Protein AF-A0A953K1E8-F1 (afdb_monomer_lite)

Foldseek 3Di:
DLVVVVVVLVVQCVVCVVVVPLVSNLVSLLVNLLSCLVVLVLVSSQVSLVVSVVSCVVVVVLVCLLSSLQSNLSSCVSVVNNVSSVVSVVVSVVSCCVVVVVVVVVVVVVVVVVVVVVVVVVVVVVVVVVVVVVVVVVVVVVVVVVVVVVVVVVVVVVVVVVVVVVVVVVD

pLDDT: mean 92.85, std 8.31, range [42.84, 98.44]

Secondary structure (DSSP, 8-state):
-HHHHHHHHHHHHHHHHHTT-HHHHHHHHHHHHHHHHHTT-HHHHHHHHHHHHHHHHHTT-GGGHHHHHHHHHHHHHHTT-HHHHHHHHHHHHHHHHHHHHHHHHHHHHHHHHHHHHHHHHHHHHHHHHHHHHHHHHHHHHHHHHHHHHHHHHHHHHHHHHHHHHHHHT--

Radius of gyration: 40.5 Å; chains: 1; bounding box: 71×28×122 Å

Sequence (171 aa):
NYKEALVWLDKSMDLAQKENNRLAQLNLLVAQGNVYTRLGQTDRAQSLLTDAQKLSAELQAFVFEPTILKNIAENYAKQGRMKEAYESMVKYDLARDKIYGEESSRKIAQMEMAMDIQAKEKEVEVLKKDDTIKTMELRHIQMVVTIVVLSIVALVAFGNIYLHNKKSKVK

Structure (mmCIF, N/CA/C/O backbone):
data_AF-A0A953K1E8-F1
#
_entry.id   AF-A0A953K1E8-F1
#
loop_
_atom_site.group_PDB
_atom_site.id
_atom_site.type_symbol
_atom_site.label_atom_id
_atom_site.label_alt_id
_atom_site.label_comp_id
_atom_site.label_asym_id
_atom_site.label_entity_id
_atom_site.label_seq_id
_atom_site.pdbx_PDB_ins_code
_atom_site.Cartn_x
_atom_site.Cartn_y
_atom_site.Cartn_z
_atom_site.occupancy
_atom_site.B_iso_or_equiv
_atom_site.auth_seq_id
_atom_site.auth_comp_id
_atom_site.auth_asym_id
_atom_site.auth_atom_id
_atom_site.pdbx_PDB_model_num
ATOM 1 N N . ASN A 1 1 ? -23.605 6.267 1.239 1.00 86.44 1 ASN A N 1
ATOM 2 C CA . ASN A 1 1 ? -23.819 6.437 2.708 1.00 86.44 1 ASN A CA 1
ATOM 3 C C . ASN A 1 1 ? -23.002 5.368 3.458 1.00 86.44 1 ASN A C 1
ATOM 5 O O . ASN A 1 1 ? -22.891 4.277 2.925 1.00 86.44 1 ASN A O 1
ATOM 9 N N . TYR A 1 2 ? -22.411 5.608 4.642 1.00 90.25 2 TYR A N 1
ATOM 10 C CA . TYR A 1 2 ? -21.597 4.588 5.352 1.00 90.25 2 TYR A CA 1
ATOM 11 C C . TYR A 1 2 ? -22.345 3.272 5.623 1.00 90.25 2 TYR A C 1
ATOM 13 O O . TYR A 1 2 ? -21.766 2.198 5.499 1.00 90.25 2 TYR A O 1
ATOM 21 N N . LYS A 1 3 ? -23.645 3.335 5.939 1.00 90.94 3 LYS A N 1
ATOM 22 C CA . LYS A 1 3 ? -24.464 2.125 6.142 1.00 90.94 3 LYS A CA 1
ATOM 23 C C . LYS A 1 3 ? -24.623 1.309 4.858 1.00 90.94 3 LYS A C 1
ATOM 25 O O . LYS A 1 3 ? -24.600 0.090 4.885 1.00 90.94 3 LYS A O 1
ATOM 30 N N . GLU A 1 4 ? -24.754 1.995 3.732 1.00 93.44 4 GLU A N 1
ATOM 31 C CA . GLU A 1 4 ? -24.833 1.378 2.409 1.00 93.44 4 GLU A CA 1
ATOM 32 C C . GLU A 1 4 ? -23.480 0.796 1.977 1.00 93.44 4 GLU A C 1
ATOM 34 O O . GLU A 1 4 ? -23.438 -0.276 1.383 1.00 93.44 4 GLU A O 1
ATOM 39 N N . ALA A 1 5 ? -22.370 1.450 2.338 1.00 93.56 5 ALA A N 1
ATOM 40 C CA . ALA A 1 5 ? -21.032 0.910 2.114 1.00 93.56 5 ALA A CA 1
ATOM 41 C C . ALA A 1 5 ? -20.847 -0.439 2.825 1.00 93.56 5 ALA A C 1
ATOM 43 O O . ALA A 1 5 ? -20.327 -1.366 2.215 1.00 93.56 5 ALA A O 1
ATOM 44 N N . LEU A 1 6 ? -21.337 -0.583 4.064 1.00 94.44 6 LEU A N 1
ATOM 45 C CA . LEU A 1 6 ? -21.310 -1.868 4.775 1.00 94.44 6 LEU A CA 1
ATOM 46 C C . LEU A 1 6 ? -22.087 -2.959 4.029 1.00 94.44 6 LEU A C 1
ATOM 48 O O . LEU A 1 6 ? -21.563 -4.051 3.871 1.00 94.44 6 LEU A O 1
ATOM 52 N N . VAL A 1 7 ? -23.265 -2.651 3.474 1.00 96.12 7 VAL A N 1
ATOM 53 C CA . VAL A 1 7 ? -24.043 -3.626 2.683 1.00 96.12 7 VAL A CA 1
ATOM 54 C C . VAL A 1 7 ? -23.247 -4.140 1.479 1.00 96.12 7 VAL A C 1
ATOM 56 O O . VAL A 1 7 ? -23.277 -5.331 1.172 1.00 96.12 7 VAL A O 1
ATOM 59 N N . TRP A 1 8 ? -22.529 -3.261 0.779 1.00 96.88 8 TRP A N 1
ATOM 60 C CA . TRP A 1 8 ? -21.688 -3.665 -0.351 1.00 96.88 8 TRP A CA 1
ATOM 61 C C . TRP A 1 8 ? -20.432 -4.425 0.084 1.00 96.88 8 TRP A C 1
ATOM 63 O O . TRP A 1 8 ? -20.036 -5.377 -0.592 1.00 96.88 8 TRP A O 1
ATOM 73 N N . LEU A 1 9 ? -19.829 -4.040 1.209 1.00 96.69 9 LEU A N 1
ATOM 74 C CA . LEU A 1 9 ? -18.684 -4.744 1.785 1.00 96.69 9 LEU A CA 1
ATOM 75 C C . LEU A 1 9 ? -19.065 -6.159 2.238 1.00 96.69 9 LEU A C 1
ATOM 77 O O . LEU A 1 9 ? -18.309 -7.084 1.967 1.00 96.69 9 LEU A O 1
ATOM 81 N N . ASP A 1 10 ? -20.250 -6.350 2.821 1.00 96.19 10 ASP A N 1
ATOM 82 C CA . ASP A 1 10 ? -20.750 -7.665 3.240 1.00 96.19 10 ASP A CA 1
ATOM 83 C C . ASP A 1 10 ? -20.985 -8.581 2.029 1.00 96.19 10 ASP A C 1
ATOM 85 O O . ASP A 1 10 ? -20.492 -9.705 1.990 1.00 96.19 10 ASP A O 1
ATOM 89 N N . LYS A 1 11 ? -21.628 -8.073 0.967 1.00 96.88 11 LYS A N 1
ATOM 90 C CA . LYS A 1 11 ? -21.769 -8.821 -0.299 1.00 96.88 11 LYS A CA 1
ATOM 91 C C . LYS A 1 11 ? -20.416 -9.202 -0.905 1.00 96.88 11 LYS A C 1
ATOM 93 O O . LYS A 1 11 ? -20.266 -10.287 -1.462 1.00 96.88 11 LYS A O 1
ATOM 98 N N . SER A 1 12 ? -19.441 -8.299 -0.819 1.00 96.88 12 SER A N 1
ATOM 99 C CA . SER A 1 12 ? -18.081 -8.552 -1.306 1.00 96.88 12 SER A CA 1
ATOM 100 C C . SER A 1 12 ? -17.367 -9.593 -0.442 1.00 96.88 12 SER A C 1
ATOM 102 O O . SER A 1 12 ? -16.609 -10.403 -0.970 1.00 96.88 12 SER A O 1
ATOM 104 N N . MET A 1 13 ? -17.637 -9.607 0.866 1.00 96.94 13 MET A N 1
ATOM 105 C CA . MET A 1 13 ? -17.096 -10.593 1.800 1.00 96.94 13 MET A CA 1
ATOM 106 C C . MET A 1 13 ? -17.624 -11.989 1.477 1.00 96.94 13 MET A C 1
ATOM 108 O O . MET A 1 13 ? -16.830 -12.921 1.380 1.00 96.94 13 MET A O 1
ATOM 112 N N . ASP A 1 14 ? -18.925 -12.123 1.211 1.00 96.94 14 ASP A N 1
ATOM 113 C CA . ASP A 1 14 ? -19.528 -13.395 0.799 1.00 96.94 14 ASP A CA 1
ATOM 114 C C . ASP A 1 14 ? -18.881 -13.946 -0.479 1.00 96.94 14 ASP A C 1
ATOM 116 O O . ASP A 1 14 ? -18.620 -15.146 -0.590 1.00 96.94 14 ASP A O 1
ATOM 120 N N . LEU A 1 15 ? -18.602 -13.076 -1.457 1.00 97.50 15 LEU A N 1
ATOM 121 C CA . LEU A 1 15 ? -17.914 -13.472 -2.685 1.00 97.50 15 LEU A CA 1
ATOM 122 C C . LEU A 1 15 ? -16.469 -13.903 -2.399 1.00 97.50 15 LEU A C 1
ATOM 124 O O . LEU A 1 15 ? -16.062 -14.990 -2.804 1.00 97.50 15 LEU A O 1
ATOM 128 N N . ALA A 1 16 ? -15.721 -13.101 -1.640 1.00 96.56 16 ALA A N 1
ATOM 129 C CA . ALA A 1 16 ? -14.342 -13.408 -1.271 1.00 96.56 16 ALA A CA 1
ATOM 130 C C . ALA A 1 16 ? -14.224 -14.705 -0.447 1.00 96.56 16 ALA A C 1
ATOM 132 O O . ALA A 1 16 ? -13.216 -15.407 -0.532 1.00 96.56 16 ALA A O 1
ATOM 133 N N . GLN A 1 17 ? -15.239 -15.050 0.348 1.00 95.44 17 GLN A N 1
ATOM 134 C CA . GLN A 1 17 ? -15.324 -16.330 1.054 1.00 95.44 17 GLN A CA 1
ATOM 135 C C . GLN A 1 17 ? -15.589 -17.494 0.100 1.00 95.44 17 GLN A C 1
ATOM 137 O O . GLN A 1 17 ? -14.873 -18.492 0.162 1.00 95.44 17 GLN A O 1
ATOM 142 N N . LYS A 1 18 ? -16.548 -17.359 -0.824 1.00 96.94 18 LYS A N 1
ATOM 143 C CA . LYS A 1 18 ? -16.835 -18.386 -1.844 1.00 96.94 18 LYS A CA 1
ATOM 144 C C . LYS A 1 18 ? -15.623 -18.691 -2.722 1.00 96.94 18 LYS A C 1
ATOM 146 O O . LYS A 1 18 ? -15.384 -19.845 -3.062 1.00 96.94 18 LYS A O 1
ATOM 151 N N . GLU A 1 19 ? -14.844 -17.667 -3.050 1.00 97.00 19 GLU A N 1
ATOM 152 C CA . GLU A 1 19 ? -13.615 -17.794 -3.838 1.00 97.00 19 GLU A CA 1
ATOM 153 C C . GLU A 1 19 ? -12.394 -18.214 -3.005 1.00 97.00 19 GLU A C 1
ATOM 155 O O . GLU A 1 19 ? -11.313 -18.403 -3.557 1.00 97.00 19 GLU A O 1
ATOM 160 N N . ASN A 1 20 ? -12.531 -18.358 -1.680 1.00 95.50 20 ASN A N 1
ATOM 161 C CA . ASN A 1 20 ? -11.419 -18.586 -0.747 1.00 95.50 20 ASN A CA 1
ATOM 162 C C . ASN A 1 20 ? -10.288 -17.542 -0.874 1.00 95.50 20 ASN A C 1
ATOM 164 O O . ASN A 1 20 ? -9.120 -17.810 -0.581 1.00 95.50 20 ASN A O 1
ATOM 168 N N . ASN A 1 21 ? -10.627 -16.321 -1.289 1.00 96.88 21 ASN A N 1
ATOM 169 C CA . ASN A 1 21 ? -9.678 -15.243 -1.512 1.00 96.88 21 ASN A CA 1
ATOM 170 C C . ASN A 1 21 ? -9.359 -14.521 -0.195 1.00 96.88 21 ASN A C 1
ATOM 172 O O . ASN A 1 21 ? -9.949 -13.494 0.147 1.00 96.88 21 ASN A O 1
ATOM 176 N N . ARG A 1 22 ? -8.396 -15.062 0.557 1.00 97.12 22 ARG A N 1
ATOM 177 C CA . ARG A 1 22 ? -8.009 -14.530 1.875 1.00 97.12 22 ARG A CA 1
ATOM 178 C C . ARG A 1 22 ? -7.440 -13.104 1.822 1.00 97.12 22 ARG A C 1
ATOM 180 O O . ARG A 1 22 ? -7.624 -12.352 2.774 1.00 97.12 22 ARG A O 1
ATOM 187 N N . LEU A 1 23 ? -6.797 -12.701 0.720 1.00 96.94 23 LEU A N 1
ATOM 188 C CA . LEU A 1 23 ? -6.311 -11.323 0.545 1.00 96.94 23 LEU A CA 1
ATOM 189 C C . LEU A 1 23 ? -7.462 -10.331 0.345 1.00 96.94 23 LEU A C 1
ATOM 191 O O . LEU A 1 23 ? -7.447 -9.245 0.925 1.00 96.94 23 LEU A O 1
ATOM 195 N N . ALA A 1 24 ? -8.481 -10.703 -0.432 1.00 96.75 24 ALA A N 1
ATOM 196 C CA . ALA A 1 24 ? -9.685 -9.889 -0.565 1.00 96.75 24 ALA A CA 1
ATOM 197 C C . ALA A 1 24 ? -10.426 -9.780 0.775 1.00 96.75 24 ALA A C 1
ATOM 199 O O . ALA A 1 24 ? -10.802 -8.678 1.166 1.00 96.75 24 ALA A O 1
ATOM 200 N N . GLN A 1 25 ? -10.553 -10.886 1.519 1.00 97.62 25 GLN A N 1
ATOM 201 C CA . GLN A 1 25 ? -11.127 -10.878 2.872 1.00 97.62 25 GLN A CA 1
ATOM 202 C C . GLN A 1 25 ? -10.369 -9.916 3.797 1.00 97.62 25 GLN A C 1
ATOM 204 O O . GLN A 1 25 ? -10.995 -9.093 4.458 1.00 97.62 25 GLN A O 1
ATOM 209 N N . LEU A 1 26 ? -9.031 -9.952 3.791 1.00 98.12 26 LEU A N 1
ATOM 210 C CA . LEU A 1 26 ? -8.201 -9.017 4.553 1.00 98.12 26 LEU A CA 1
ATOM 211 C C . LEU A 1 26 ? -8.528 -7.558 4.213 1.00 98.12 26 LEU A C 1
ATOM 213 O O . LEU A 1 26 ? -8.797 -6.762 5.110 1.00 98.12 26 LEU A O 1
ATOM 217 N N . ASN A 1 27 ? -8.545 -7.208 2.928 1.00 97.06 27 ASN A N 1
ATOM 218 C CA . ASN A 1 27 ? -8.836 -5.841 2.503 1.00 97.06 27 ASN A CA 1
ATOM 219 C C . ASN A 1 27 ? -10.246 -5.389 2.932 1.00 97.06 27 ASN A C 1
ATOM 221 O O . ASN A 1 27 ? -10.442 -4.262 3.390 1.00 97.06 27 ASN A O 1
ATOM 225 N N . LEU A 1 28 ? -11.227 -6.290 2.839 1.00 98.06 28 LEU A N 1
ATOM 226 C CA . LEU A 1 28 ? -12.604 -6.024 3.249 1.00 98.06 28 LEU A CA 1
ATOM 227 C C . LEU A 1 28 ? -12.734 -5.838 4.766 1.00 98.06 28 LEU A C 1
ATOM 229 O O . LEU A 1 28 ? -13.426 -4.911 5.184 1.00 98.06 28 LEU A O 1
ATOM 233 N N . LEU A 1 29 ? -12.024 -6.625 5.584 1.00 98.06 29 LEU A N 1
ATOM 234 C CA . LEU A 1 29 ? -11.976 -6.438 7.042 1.00 98.06 29 LEU A CA 1
ATOM 235 C C . LEU A 1 29 ? -11.432 -5.051 7.411 1.00 98.06 29 LEU A C 1
ATOM 237 O O . LEU A 1 29 ? -12.011 -4.351 8.244 1.00 98.06 29 LEU A O 1
ATOM 241 N N . VAL A 1 30 ? -10.352 -4.617 6.751 1.00 98.19 30 VAL A N 1
ATOM 242 C CA . VAL A 1 30 ? -9.766 -3.280 6.949 1.00 98.19 30 VAL A CA 1
ATOM 243 C C . VAL A 1 30 ? -10.763 -2.181 6.583 1.00 98.19 30 VAL A C 1
ATOM 245 O O . VAL A 1 30 ? -10.922 -1.213 7.334 1.00 98.19 30 VAL A O 1
ATOM 248 N N . ALA A 1 31 ? -11.455 -2.333 5.451 1.00 97.75 31 ALA A N 1
ATOM 249 C CA . ALA A 1 31 ? -12.450 -1.376 4.982 1.00 97.75 31 ALA A CA 1
ATOM 250 C C . ALA A 1 31 ? -13.667 -1.298 5.919 1.00 97.75 31 ALA A C 1
ATOM 252 O O . ALA A 1 31 ? -14.059 -0.201 6.320 1.00 97.75 31 ALA A O 1
ATOM 253 N N . GLN A 1 32 ? -14.234 -2.440 6.323 1.00 98.06 32 GLN A N 1
ATOM 254 C CA . GLN A 1 32 ? -15.340 -2.491 7.283 1.00 98.06 32 GLN A CA 1
ATOM 255 C C . GLN A 1 32 ? -14.923 -1.876 8.623 1.00 98.06 32 GLN A C 1
ATOM 257 O O . GLN A 1 32 ? -15.662 -1.055 9.167 1.00 98.06 32 GLN A O 1
ATOM 262 N N . GLY A 1 33 ? -13.723 -2.199 9.120 1.00 97.88 33 GLY A N 1
ATOM 263 C CA . GLY A 1 33 ? -13.155 -1.605 10.328 1.00 97.88 33 GLY A CA 1
ATOM 264 C C . GLY A 1 33 ? -13.118 -0.077 10.264 1.00 97.88 33 GLY A C 1
ATOM 265 O O . GLY A 1 33 ? -13.643 0.587 11.158 1.00 97.88 33 GLY A O 1
ATOM 266 N N . ASN A 1 34 ? -12.605 0.494 9.166 1.00 97.75 34 ASN A N 1
ATOM 267 C CA . ASN A 1 34 ? -12.604 1.946 8.963 1.00 97.75 34 ASN A CA 1
ATOM 268 C C . ASN A 1 34 ? -14.026 2.532 8.958 1.00 97.75 34 ASN A C 1
ATOM 270 O O . ASN A 1 34 ? -14.290 3.530 9.631 1.00 97.75 34 ASN A O 1
ATOM 274 N N . VAL A 1 35 ? -14.961 1.904 8.240 1.00 97.75 35 VAL A N 1
ATOM 275 C CA . VAL A 1 35 ? -16.352 2.375 8.168 1.00 97.75 35 VAL A CA 1
ATOM 276 C C . VAL A 1 35 ? -17.017 2.351 9.547 1.00 97.75 35 VAL A C 1
ATOM 278 O O . VAL A 1 35 ? -17.662 3.331 9.927 1.00 97.75 35 VAL A O 1
ATOM 281 N N . TYR A 1 36 ? -16.819 1.294 10.337 1.00 98.06 36 TYR A N 1
ATOM 282 C CA . TYR A 1 36 ? -17.332 1.226 11.706 1.00 98.06 36 TYR A CA 1
ATOM 283 C C . TYR A 1 36 ? -16.703 2.285 12.621 1.00 98.06 36 TYR A C 1
ATOM 285 O O . TYR A 1 36 ? -17.429 2.903 13.403 1.00 98.06 36 TYR A O 1
ATOM 293 N N . THR A 1 37 ? -15.409 2.591 12.468 1.00 97.50 37 THR A N 1
ATOM 294 C CA . THR A 1 37 ? -14.764 3.717 13.166 1.00 97.50 37 THR A CA 1
ATOM 295 C C . THR A 1 37 ? -15.425 5.048 12.803 1.00 97.50 37 THR A C 1
ATOM 297 O O . THR A 1 37 ? -15.726 5.856 13.685 1.00 97.50 37 THR A O 1
ATOM 300 N N . ARG A 1 38 ? -15.712 5.288 11.515 1.00 96.12 38 ARG A N 1
ATOM 301 C CA . ARG A 1 38 ? -16.396 6.512 11.052 1.00 96.12 38 ARG A CA 1
ATOM 302 C C . ARG A 1 38 ? -17.830 6.617 11.570 1.00 96.12 38 ARG A C 1
ATOM 304 O O . ARG A 1 38 ? -18.287 7.723 11.845 1.00 96.12 38 ARG A O 1
ATOM 311 N N . LEU A 1 39 ? -18.508 5.484 11.744 1.00 96.19 39 LEU A N 1
ATOM 312 C CA . LEU A 1 39 ? -19.846 5.387 12.336 1.00 96.19 39 LEU A CA 1
ATOM 313 C C . LEU A 1 39 ? -19.857 5.508 13.870 1.00 96.19 39 LEU A C 1
ATOM 315 O O . LEU A 1 39 ? -20.936 5.514 14.458 1.00 96.19 39 LEU A O 1
ATOM 319 N N . GLY A 1 40 ? -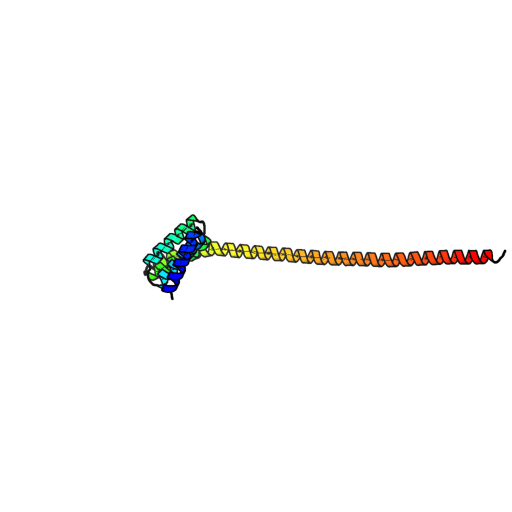18.692 5.584 14.523 1.00 95.81 40 GLY A N 1
ATOM 320 C CA . GLY A 1 40 ? -18.578 5.619 15.985 1.00 95.81 40 GLY A CA 1
ATOM 321 C C . GLY A 1 40 ? -18.815 4.267 16.665 1.00 95.81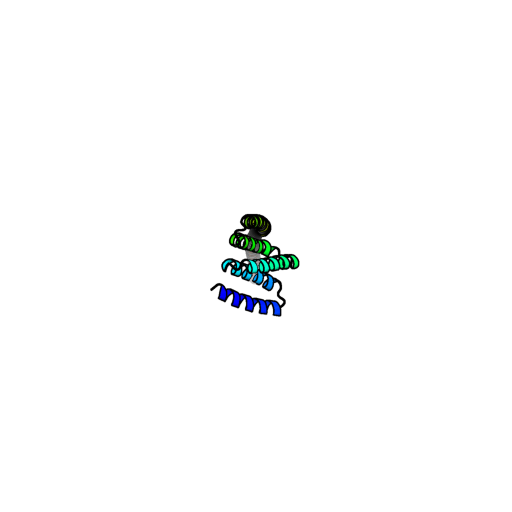 40 GLY A C 1
ATOM 322 O O . GLY A 1 40 ? -18.872 4.203 17.887 1.00 95.81 40 GLY A O 1
ATOM 323 N N . GLN A 1 41 ? -18.929 3.177 15.901 1.00 97.56 41 GLN A N 1
ATOM 324 C CA . GLN A 1 41 ? -19.053 1.815 16.429 1.00 97.56 41 GLN A CA 1
ATOM 325 C C . GLN A 1 41 ? -17.660 1.239 16.699 1.00 97.56 41 GLN A C 1
ATOM 327 O O . GLN A 1 41 ? -17.197 0.312 16.030 1.00 97.56 41 GLN A O 1
ATOM 332 N N . THR A 1 42 ? -16.972 1.839 17.665 1.00 97.25 42 THR A N 1
ATOM 333 C CA . THR A 1 42 ? -15.537 1.642 17.894 1.00 97.25 42 THR A CA 1
ATOM 334 C C . THR A 1 42 ? -15.160 0.221 18.300 1.00 97.25 42 THR A C 1
ATOM 336 O O . THR A 1 42 ? -14.089 -0.246 17.919 1.00 97.25 42 THR A O 1
ATOM 339 N N . ASP A 1 43 ? -16.033 -0.499 19.005 1.00 97.31 43 ASP A N 1
ATOM 340 C CA . ASP A 1 43 ? -15.754 -1.875 19.443 1.00 97.31 43 ASP A CA 1
ATOM 341 C C . ASP A 1 43 ? -15.788 -2.860 18.270 1.00 97.31 43 ASP A C 1
ATOM 343 O O . ASP A 1 43 ? -14.907 -3.707 18.121 1.00 97.31 43 ASP A O 1
ATOM 347 N N . ARG A 1 44 ? -16.768 -2.697 17.370 1.00 97.12 44 ARG A N 1
ATOM 348 C CA . ARG A 1 44 ? -16.852 -3.489 16.133 1.00 97.12 44 ARG A CA 1
ATOM 349 C C . ARG A 1 44 ? -15.658 -3.223 15.232 1.00 97.12 44 ARG A C 1
ATOM 351 O O . ARG A 1 44 ? -15.062 -4.162 14.713 1.00 97.12 44 ARG A O 1
ATOM 358 N N . ALA A 1 45 ? -15.290 -1.952 15.088 1.00 98.06 45 ALA A N 1
ATOM 359 C CA . ALA A 1 45 ? -14.092 -1.578 14.356 1.00 98.06 45 ALA A CA 1
ATOM 360 C C . ALA A 1 45 ? -12.840 -2.218 14.964 1.00 98.06 45 ALA A C 1
ATOM 362 O O . ALA A 1 45 ? -12.030 -2.774 14.229 1.00 98.06 45 ALA A O 1
ATOM 363 N N . GLN A 1 46 ? -12.708 -2.206 16.294 1.00 97.88 46 GLN A N 1
ATOM 364 C CA . GLN A 1 46 ? -11.564 -2.805 16.975 1.00 97.88 46 GLN A CA 1
ATOM 365 C C . GLN A 1 46 ? -11.450 -4.305 16.685 1.00 97.88 46 GLN A C 1
ATOM 367 O O . GLN A 1 46 ? -10.356 -4.770 16.371 1.00 97.88 46 GLN A O 1
ATOM 372 N N . SER A 1 47 ? -12.563 -5.045 16.749 1.00 98.12 47 SER A N 1
ATOM 373 C CA . SER A 1 47 ? -12.586 -6.478 16.425 1.00 98.12 47 SER A CA 1
ATOM 374 C C . SER A 1 47 ? -12.113 -6.725 14.994 1.00 98.12 47 SER A C 1
ATOM 376 O O . SER A 1 47 ? -11.144 -7.446 14.784 1.00 98.12 47 SER A O 1
ATOM 378 N N . LEU A 1 48 ? -12.723 -6.046 14.017 1.00 98.25 48 LEU A N 1
ATOM 379 C CA . LEU A 1 48 ? -12.408 -6.235 12.597 1.00 98.25 48 LEU A CA 1
ATOM 380 C C . LEU A 1 48 ? -10.963 -5.864 12.258 1.00 98.25 48 LEU A C 1
ATOM 382 O O . LEU A 1 48 ? -10.313 -6.547 11.472 1.00 98.25 48 LEU A O 1
ATOM 386 N N . LEU A 1 49 ? -10.444 -4.792 12.857 1.00 98.31 49 LEU A N 1
ATOM 387 C CA . LEU A 1 49 ? -9.058 -4.373 12.658 1.00 98.31 49 LEU A CA 1
ATOM 388 C C . LEU A 1 49 ? -8.065 -5.336 13.321 1.00 98.31 49 LEU A C 1
ATOM 390 O O . LEU A 1 49 ? -6.977 -5.541 12.786 1.00 98.31 49 LEU A O 1
ATOM 394 N N . THR A 1 50 ? -8.440 -5.96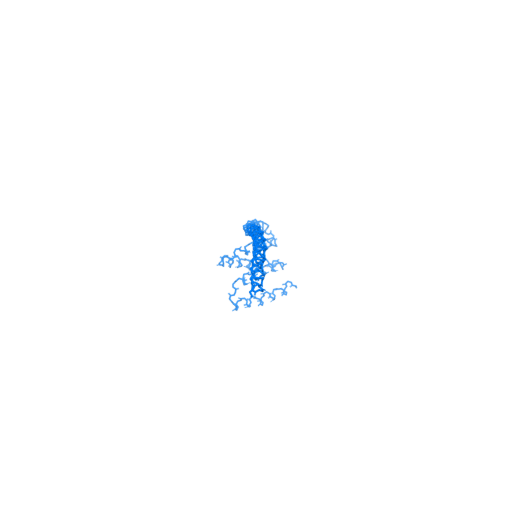2 14.438 1.00 97.94 50 THR A N 1
ATOM 395 C CA . THR A 1 50 ? -7.632 -7.008 15.086 1.00 97.94 50 THR A CA 1
ATOM 396 C C . THR A 1 50 ? -7.606 -8.278 14.236 1.00 97.94 50 THR A C 1
ATOM 398 O O . THR A 1 50 ? -6.538 -8.850 14.015 1.00 97.94 50 THR A O 1
ATOM 401 N N . ASP A 1 51 ? -8.756 -8.676 13.687 1.00 97.94 51 ASP A N 1
ATOM 402 C CA . ASP A 1 51 ? -8.856 -9.806 12.761 1.00 97.94 51 ASP A CA 1
ATOM 403 C C . ASP A 1 51 ? -8.045 -9.547 11.486 1.00 97.94 51 ASP A C 1
ATOM 405 O O . ASP A 1 51 ? -7.293 -10.414 11.042 1.00 97.94 51 ASP A O 1
ATOM 409 N N . ALA A 1 52 ? -8.114 -8.327 10.942 1.00 98.19 52 ALA A N 1
ATOM 410 C CA . ALA A 1 52 ? -7.286 -7.908 9.816 1.00 98.19 52 ALA A CA 1
ATOM 411 C C . ALA A 1 52 ? -5.789 -7.973 10.148 1.00 98.19 52 ALA A C 1
ATOM 413 O O . ALA A 1 52 ? -5.005 -8.471 9.344 1.00 98.19 52 ALA A O 1
ATOM 414 N N . GLN A 1 53 ? -5.372 -7.517 11.333 1.00 97.81 53 GLN A N 1
ATOM 415 C CA . GLN A 1 53 ? -3.971 -7.586 11.753 1.00 97.81 53 GLN A CA 1
ATOM 416 C C . GLN A 1 53 ? -3.479 -9.035 11.854 1.00 97.81 53 GLN A C 1
ATOM 418 O O . GLN A 1 53 ? -2.410 -9.363 11.339 1.00 97.81 53 GLN A O 1
ATOM 423 N N . LYS A 1 54 ? -4.276 -9.917 12.468 1.00 98.00 54 LYS A N 1
ATOM 424 C CA . LYS A 1 54 ? -3.956 -11.344 12.583 1.00 98.00 54 LYS A CA 1
ATOM 425 C C . LYS A 1 54 ? -3.880 -12.010 11.211 1.00 98.00 54 LYS A C 1
ATOM 427 O O . LYS A 1 54 ? -2.907 -12.699 10.922 1.00 98.00 54 LYS A O 1
ATOM 432 N N . LEU A 1 55 ? -4.863 -11.759 10.348 1.00 97.62 55 LEU A N 1
ATOM 433 C CA . LEU A 1 55 ? -4.898 -12.314 8.999 1.00 97.62 55 LEU A CA 1
ATOM 434 C C . LEU A 1 55 ? -3.739 -11.790 8.139 1.00 97.62 55 LEU A C 1
ATOM 436 O O . LEU A 1 55 ? -3.131 -12.562 7.406 1.00 97.62 55 LEU A O 1
ATOM 440 N N . SER A 1 56 ? -3.387 -10.507 8.255 1.00 97.50 56 SER A N 1
ATOM 441 C CA . SER A 1 56 ? -2.207 -9.933 7.597 1.00 97.50 56 SER A CA 1
ATOM 442 C C . SER A 1 56 ? -0.926 -10.655 8.023 1.00 97.50 56 SER A C 1
ATOM 444 O O . SER A 1 56 ? -0.136 -11.026 7.155 1.00 97.50 56 SER A O 1
ATOM 446 N N . ALA A 1 57 ? -0.755 -10.942 9.318 1.00 96.62 57 ALA A N 1
ATOM 447 C CA . ALA A 1 57 ? 0.391 -11.697 9.822 1.00 96.62 57 ALA A CA 1
ATOM 448 C C . ALA A 1 57 ? 0.406 -13.157 9.328 1.00 96.62 57 ALA A C 1
ATOM 450 O O . ALA A 1 57 ? 1.444 -13.638 8.878 1.00 96.62 57 ALA A O 1
ATOM 451 N N . GLU A 1 58 ? -0.739 -13.849 9.349 1.00 97.19 58 GLU A N 1
ATOM 452 C CA . GLU A 1 58 ? -0.869 -15.223 8.835 1.00 97.19 58 GLU A CA 1
ATOM 453 C C . GLU A 1 58 ? -0.534 -15.325 7.342 1.00 97.19 58 GLU A C 1
ATOM 455 O O . GLU A 1 58 ? 0.107 -16.281 6.911 1.00 97.19 58 GLU A O 1
ATOM 460 N N . LEU A 1 59 ? -0.961 -14.337 6.551 1.00 96.81 59 LEU A N 1
ATOM 461 C CA . LEU A 1 59 ? -0.704 -14.273 5.111 1.00 96.81 59 LEU A CA 1
ATOM 462 C C . LEU A 1 59 ? 0.668 -13.678 4.769 1.00 96.81 59 LEU A C 1
ATOM 464 O O . LEU A 1 59 ? 1.007 -13.606 3.590 1.00 96.81 59 LEU A O 1
ATOM 468 N N . GLN A 1 60 ? 1.430 -13.210 5.766 1.00 95.50 60 GLN A N 1
ATOM 469 C CA . GLN A 1 60 ? 2.657 -12.422 5.579 1.00 95.50 60 GLN A CA 1
ATOM 470 C C . GLN A 1 60 ? 2.442 -11.195 4.669 1.00 95.50 60 GLN A C 1
ATOM 472 O O . GLN A 1 60 ? 3.342 -10.726 3.972 1.00 95.50 60 GLN A O 1
ATOM 477 N N . ALA A 1 61 ? 1.226 -10.648 4.679 1.00 94.19 61 ALA A N 1
ATOM 478 C CA . ALA A 1 61 ? 0.796 -9.538 3.842 1.00 94.19 61 ALA A CA 1
ATOM 479 C C . ALA A 1 61 ? 1.105 -8.192 4.522 1.00 94.19 61 ALA A C 1
ATOM 481 O O . ALA A 1 61 ? 0.208 -7.376 4.752 1.00 94.19 61 ALA A O 1
ATOM 482 N N . PHE A 1 62 ? 2.380 -7.960 4.850 1.00 90.69 62 PHE A N 1
ATOM 483 C CA . PHE A 1 62 ? 2.845 -6.792 5.619 1.00 90.69 62 PHE A CA 1
ATOM 484 C C . PHE A 1 62 ? 2.613 -5.449 4.912 1.00 90.69 62 PHE A C 1
ATOM 486 O O . PHE A 1 62 ? 2.582 -4.405 5.554 1.00 90.69 62 PHE A O 1
ATOM 493 N N . VAL A 1 63 ? 2.355 -5.458 3.601 1.00 91.00 63 VAL A N 1
ATOM 494 C CA . VAL A 1 63 ? 1.950 -4.258 2.847 1.00 91.00 63 VAL A CA 1
ATOM 495 C C . VAL A 1 63 ? 0.657 -3.620 3.388 1.00 91.00 63 VAL A C 1
ATOM 497 O O . VAL A 1 63 ? 0.449 -2.419 3.230 1.00 91.00 63 VAL A O 1
ATOM 500 N N . PHE A 1 64 ? -0.198 -4.390 4.076 1.00 94.75 64 PHE A N 1
ATOM 501 C CA . PHE A 1 64 ? -1.421 -3.882 4.712 1.00 94.75 64 PHE A CA 1
ATOM 502 C C . PHE A 1 64 ? -1.188 -3.292 6.108 1.00 94.75 64 PHE A C 1
ATOM 504 O O . PHE A 1 64 ? -2.048 -2.565 6.612 1.00 94.75 64 PHE A O 1
ATOM 511 N N . GLU A 1 65 ? -0.048 -3.584 6.737 1.00 94.88 65 GLU A N 1
ATOM 512 C CA . GLU A 1 65 ? 0.241 -3.228 8.126 1.00 94.88 65 GLU A CA 1
ATOM 513 C C . GLU A 1 65 ? 0.142 -1.715 8.394 1.00 94.88 65 GLU A C 1
ATOM 515 O O . GLU A 1 65 ? -0.538 -1.345 9.356 1.00 94.88 65 GLU A O 1
ATOM 520 N N . PRO A 1 66 ? 0.667 -0.812 7.533 1.00 95.38 66 PRO A N 1
ATOM 521 C CA . PRO A 1 66 ? 0.480 0.624 7.730 1.00 95.38 66 PRO A CA 1
ATOM 522 C C . PRO A 1 66 ? -1.006 1.023 7.746 1.00 95.38 66 PRO A C 1
ATOM 524 O O . PRO A 1 66 ? -1.469 1.726 8.644 1.00 95.38 66 PRO A O 1
ATOM 527 N N . THR A 1 67 ? -1.796 0.539 6.789 1.00 96.44 67 THR A N 1
ATOM 528 C CA . THR A 1 67 ? -3.224 0.882 6.698 1.00 96.44 67 THR A CA 1
ATOM 529 C C . THR A 1 67 ? -4.007 0.377 7.912 1.00 96.44 67 THR A C 1
ATOM 531 O O . THR A 1 67 ? -4.842 1.105 8.453 1.00 96.44 67 THR A O 1
ATOM 534 N N . ILE A 1 68 ? -3.715 -0.841 8.377 1.00 98.12 68 ILE A N 1
ATOM 535 C CA . ILE A 1 68 ? -4.330 -1.423 9.577 1.00 98.12 68 ILE A CA 1
ATOM 536 C C . ILE A 1 68 ? -3.992 -0.580 10.812 1.00 98.12 68 ILE A C 1
ATOM 538 O O . ILE A 1 68 ? -4.898 -0.179 11.544 1.00 98.12 68 ILE A O 1
ATOM 542 N N . LEU A 1 69 ? -2.712 -0.251 11.018 1.00 97.94 69 LEU A N 1
ATOM 543 C CA . LEU A 1 69 ? -2.247 0.532 12.167 1.00 97.94 69 LEU A CA 1
ATOM 544 C C . LEU A 1 69 ? -2.843 1.940 12.193 1.00 97.94 69 LEU A C 1
ATOM 546 O O . LEU A 1 69 ? -3.273 2.405 13.249 1.00 97.94 69 LEU A O 1
ATOM 550 N N . LYS A 1 70 ? -2.945 2.593 11.032 1.00 97.81 70 LYS A N 1
ATOM 551 C CA . LYS A 1 70 ? -3.610 3.892 10.909 1.00 97.81 70 LYS A CA 1
ATOM 552 C C . LYS A 1 70 ? -5.079 3.811 11.322 1.00 97.81 70 LYS A C 1
ATOM 554 O O . LYS A 1 70 ? -5.541 4.643 12.100 1.00 97.81 70 LYS A O 1
ATOM 559 N N . ASN A 1 71 ? -5.810 2.801 10.850 1.00 98.19 71 ASN A N 1
ATOM 560 C CA . ASN A 1 71 ? -7.214 2.622 11.221 1.00 98.19 71 ASN A CA 1
ATOM 561 C C . ASN A 1 71 ? -7.381 2.314 12.718 1.00 98.19 71 ASN A C 1
ATOM 563 O O . ASN A 1 71 ? -8.308 2.829 13.339 1.00 98.19 71 ASN A O 1
ATOM 567 N N . ILE A 1 72 ? -6.474 1.534 13.318 1.00 98.44 72 ILE A N 1
ATOM 568 C CA . ILE A 1 72 ? -6.456 1.279 14.768 1.00 98.44 72 ILE A CA 1
ATOM 569 C C . ILE A 1 72 ? -6.213 2.582 15.540 1.00 98.44 72 ILE A C 1
ATOM 571 O O . ILE A 1 72 ? -6.930 2.864 16.499 1.00 98.44 72 ILE A O 1
ATOM 575 N N . ALA A 1 73 ? -5.258 3.407 15.101 1.00 98.19 73 ALA A N 1
ATOM 576 C CA . ALA A 1 73 ? -4.982 4.704 15.712 1.00 98.19 73 ALA A CA 1
ATOM 577 C C . ALA A 1 73 ? -6.210 5.630 15.661 1.00 98.19 73 ALA A C 1
ATOM 579 O O . ALA A 1 73 ? -6.601 6.205 16.678 1.00 98.19 73 ALA A O 1
ATOM 580 N N . GLU A 1 74 ? -6.860 5.730 14.498 1.00 98.19 74 GLU A N 1
ATOM 581 C CA . GLU A 1 74 ? -8.098 6.501 14.331 1.00 98.19 74 GLU A CA 1
ATOM 582 C C . GLU A 1 74 ? -9.229 5.965 15.225 1.00 98.19 74 GLU A C 1
ATOM 584 O O . GLU A 1 74 ? -9.978 6.748 15.818 1.00 98.19 74 GLU A O 1
ATOM 589 N N . ASN A 1 75 ? -9.336 4.641 15.369 1.00 98.44 75 ASN A N 1
ATOM 590 C CA . ASN A 1 75 ? -10.330 4.009 16.226 1.00 98.44 75 ASN A CA 1
ATOM 591 C C . ASN A 1 75 ? -10.094 4.305 17.712 1.00 98.44 75 ASN A C 1
ATOM 593 O O . ASN A 1 75 ? -11.033 4.674 18.417 1.00 98.44 75 ASN A O 1
ATOM 597 N N . TYR A 1 76 ? -8.850 4.216 18.185 1.00 98.44 76 TYR A N 1
ATOM 598 C CA . TYR A 1 76 ? -8.501 4.596 19.555 1.00 98.44 76 TYR A CA 1
ATOM 599 C C . TYR A 1 76 ? -8.733 6.082 19.818 1.00 98.44 76 TYR A C 1
ATOM 601 O O . TYR A 1 76 ? -9.289 6.437 20.858 1.00 98.44 76 TYR A O 1
ATOM 609 N N . ALA A 1 77 ? -8.412 6.953 18.860 1.00 97.75 77 ALA A N 1
ATOM 610 C CA . ALA A 1 77 ? -8.709 8.376 18.980 1.00 97.75 77 ALA A CA 1
ATOM 611 C C . ALA A 1 77 ? -10.222 8.622 19.136 1.00 97.75 77 ALA A C 1
ATOM 613 O O . ALA A 1 77 ? -10.635 9.419 19.977 1.00 97.75 77 ALA A O 1
ATOM 614 N N . LYS A 1 78 ? -11.065 7.884 18.396 1.00 97.25 78 LYS A N 1
ATOM 615 C CA . LYS A 1 78 ? -12.531 7.935 18.542 1.00 97.25 78 LYS A CA 1
ATOM 616 C C . LYS A 1 78 ? -13.037 7.428 19.893 1.00 97.25 78 LYS A C 1
ATOM 618 O O . LYS A 1 78 ? -14.071 7.903 20.346 1.00 97.25 78 LYS A O 1
ATOM 623 N N . GLN A 1 79 ? -12.306 6.523 20.539 1.00 96.94 79 GLN A N 1
ATOM 624 C CA . GLN A 1 79 ? -12.589 6.052 21.901 1.00 96.94 79 GLN A CA 1
ATOM 625 C C . GLN A 1 79 ? -12.098 7.026 22.991 1.00 96.94 79 GLN A C 1
ATOM 627 O O . GLN A 1 79 ? -12.288 6.756 24.172 1.00 96.94 79 GLN A O 1
ATOM 632 N N . GLY A 1 80 ? -11.423 8.128 22.635 1.00 96.44 80 GLY A N 1
ATOM 633 C CA . GLY A 1 80 ? -10.763 9.020 23.600 1.00 96.44 80 GLY A CA 1
ATOM 634 C C . GLY A 1 80 ? -9.449 8.463 24.165 1.00 96.44 80 GLY A C 1
ATOM 635 O O . GLY A 1 80 ? -8.855 9.047 25.071 1.00 96.44 80 GLY A O 1
ATOM 636 N N . ARG A 1 81 ? -8.959 7.350 23.613 1.00 97.62 81 ARG A N 1
ATOM 637 C CA . ARG A 1 81 ? -7.751 6.631 24.036 1.00 97.62 81 ARG A CA 1
ATOM 638 C C . ARG A 1 81 ? -6.522 7.182 23.321 1.00 97.62 81 ARG A C 1
ATOM 640 O O . ARG A 1 81 ? -5.940 6.560 22.435 1.00 97.62 81 ARG A O 1
ATOM 647 N N . MET A 1 82 ? -6.171 8.421 23.663 1.00 96.50 82 MET A N 1
ATOM 648 C CA . MET A 1 82 ? -5.164 9.196 22.930 1.00 96.50 82 MET A CA 1
ATOM 649 C C . MET A 1 82 ? -3.756 8.589 23.014 1.00 96.50 82 MET A C 1
ATOM 651 O O . MET A 1 82 ? -2.991 8.683 22.057 1.00 96.50 82 MET A O 1
ATOM 655 N N . LYS A 1 83 ? -3.420 7.937 24.136 1.00 97.31 83 LYS A N 1
ATOM 656 C CA . LYS A 1 83 ? -2.127 7.263 24.313 1.00 97.31 83 LYS A CA 1
ATOM 657 C C . LYS A 1 83 ? -1.982 6.106 23.326 1.00 97.31 83 LYS A C 1
ATOM 659 O O . LYS A 1 83 ? -1.014 6.065 22.575 1.00 97.31 83 LYS A O 1
ATOM 664 N N . GLU A 1 84 ? -2.963 5.210 23.274 1.00 97.62 84 GLU A N 1
ATOM 665 C CA . GLU A 1 84 ? -2.941 4.065 22.360 1.00 97.62 84 GLU A CA 1
ATOM 666 C C . GLU A 1 84 ? -3.043 4.493 20.894 1.00 97.62 84 GLU A C 1
ATOM 668 O O . GLU A 1 84 ? -2.427 3.874 20.023 1.00 97.62 84 GLU A O 1
ATOM 673 N N . ALA A 1 85 ? -3.778 5.573 20.614 1.00 97.56 85 ALA A N 1
ATOM 674 C CA . ALA A 1 85 ? -3.815 6.179 19.290 1.00 97.56 85 ALA A CA 1
ATOM 675 C C . ALA A 1 85 ? -2.422 6.658 18.856 1.00 97.56 85 ALA A C 1
ATOM 677 O O . ALA A 1 85 ? -1.977 6.333 17.756 1.00 97.56 85 ALA A O 1
ATOM 678 N N . TYR A 1 86 ? -1.716 7.376 19.734 1.00 97.00 86 TYR A N 1
ATOM 679 C CA . TYR A 1 86 ? -0.361 7.852 19.474 1.00 97.00 86 TYR A CA 1
ATOM 680 C C . TYR A 1 86 ? 0.628 6.697 19.285 1.00 97.00 86 TYR A C 1
ATOM 682 O O . TYR A 1 86 ? 1.345 6.663 18.289 1.00 97.00 86 TYR A O 1
ATOM 690 N N . GLU A 1 87 ? 0.623 5.704 20.177 1.00 97.31 87 GLU A N 1
ATOM 691 C CA . GLU A 1 87 ? 1.483 4.518 20.056 1.00 97.31 87 GLU A CA 1
ATOM 692 C C . GLU A 1 87 ? 1.235 3.757 18.744 1.00 97.31 87 GLU A C 1
ATOM 694 O O . GLU A 1 87 ? 2.176 3.300 18.092 1.00 97.31 87 GLU A O 1
ATOM 699 N N . SER A 1 88 ? -0.029 3.642 18.331 1.00 96.75 88 SER A N 1
ATOM 700 C CA . SER A 1 88 ? -0.400 3.019 17.056 1.00 96.75 88 SER A CA 1
ATOM 701 C C . SER A 1 88 ? 0.058 3.856 15.860 1.00 96.75 88 SER A C 1
ATOM 703 O O . SER A 1 88 ? 0.504 3.290 14.864 1.00 96.75 88 SER A O 1
ATOM 705 N N . MET A 1 89 ? 0.016 5.187 15.966 1.00 97.25 89 MET A N 1
ATOM 706 C CA . MET A 1 89 ? 0.507 6.091 14.923 1.00 97.25 89 MET A CA 1
ATOM 707 C C . MET A 1 89 ? 2.034 6.024 14.771 1.00 97.25 89 MET A C 1
ATOM 709 O O . MET A 1 89 ? 2.530 5.970 13.652 1.00 97.25 89 MET A O 1
ATOM 713 N N . VAL A 1 90 ? 2.783 5.923 15.874 1.00 96.88 90 VAL A N 1
ATOM 714 C CA . VAL A 1 90 ? 4.243 5.718 15.830 1.00 96.88 90 VAL A CA 1
ATOM 715 C C . VAL A 1 90 ? 4.587 4.406 15.119 1.00 96.88 90 VAL A C 1
ATOM 717 O O . VAL A 1 90 ? 5.471 4.369 14.265 1.00 96.88 90 VAL A O 1
ATOM 720 N N . LYS A 1 91 ? 3.859 3.323 15.421 1.00 96.31 91 LYS A N 1
ATOM 721 C CA . LYS A 1 91 ? 4.023 2.044 14.709 1.00 96.31 91 LYS A CA 1
ATOM 722 C C . LYS A 1 91 ? 3.674 2.172 13.227 1.00 96.31 91 LYS A C 1
ATOM 724 O O . LYS A 1 91 ? 4.370 1.595 12.398 1.00 96.31 91 LYS A O 1
ATOM 729 N N . TYR A 1 92 ? 2.619 2.917 12.898 1.00 95.56 92 TYR A N 1
ATOM 730 C CA . TYR A 1 92 ? 2.247 3.205 11.516 1.00 95.56 92 TYR A CA 1
ATOM 731 C C . TYR A 1 92 ? 3.377 3.907 10.760 1.00 95.56 92 TYR A C 1
ATOM 733 O O . TYR A 1 92 ? 3.704 3.465 9.663 1.00 95.56 92 TYR A O 1
ATOM 741 N N . ASP A 1 93 ? 3.983 4.951 11.331 1.00 91.81 93 ASP A N 1
ATOM 742 C CA . ASP A 1 93 ? 5.074 5.679 10.678 1.00 91.81 93 ASP A CA 1
ATOM 743 C C . ASP A 1 93 ? 6.274 4.758 10.418 1.00 91.81 93 ASP A C 1
ATOM 745 O O . ASP A 1 93 ? 6.767 4.703 9.293 1.00 91.81 93 ASP A O 1
ATOM 749 N N . LEU A 1 94 ? 6.666 3.939 11.401 1.00 92.50 94 LEU A N 1
ATOM 750 C CA . LEU A 1 94 ? 7.735 2.946 11.233 1.00 92.50 94 LEU A CA 1
ATOM 751 C C . LEU A 1 94 ? 7.416 1.913 10.139 1.00 92.50 94 LEU A C 1
ATOM 753 O O . LEU A 1 94 ? 8.268 1.598 9.307 1.00 92.50 94 LEU A O 1
ATOM 757 N N . ALA A 1 95 ? 6.191 1.381 10.126 1.00 91.75 95 ALA A N 1
ATOM 758 C CA . ALA A 1 95 ? 5.759 0.407 9.126 1.00 91.75 95 ALA A CA 1
ATOM 759 C C . ALA A 1 95 ? 5.689 1.029 7.724 1.00 91.75 95 ALA A C 1
ATOM 761 O O . ALA A 1 95 ? 6.112 0.412 6.746 1.00 91.75 95 ALA A O 1
ATOM 762 N N . ARG A 1 96 ? 5.185 2.264 7.619 1.00 90.25 96 ARG A N 1
ATOM 763 C CA . ARG A 1 96 ? 5.130 3.026 6.370 1.00 90.25 96 ARG A CA 1
ATOM 764 C C . ARG A 1 96 ? 6.538 3.248 5.833 1.00 90.25 96 ARG A C 1
ATOM 766 O O . ARG A 1 96 ? 6.793 2.938 4.676 1.00 90.25 96 ARG A O 1
ATOM 773 N N . ASP A 1 97 ? 7.448 3.748 6.657 1.00 87.12 97 ASP A N 1
ATOM 774 C CA . ASP A 1 97 ? 8.803 4.063 6.214 1.00 87.12 97 ASP A CA 1
ATOM 775 C C . ASP A 1 97 ? 9.547 2.800 5.761 1.00 87.12 97 ASP A C 1
ATOM 777 O O . ASP A 1 97 ? 10.226 2.827 4.737 1.00 87.12 97 ASP A O 1
ATOM 781 N N . LYS A 1 98 ? 9.335 1.662 6.436 1.00 87.81 98 LYS A N 1
ATOM 782 C CA . LYS A 1 98 ? 9.856 0.363 5.992 1.00 87.81 98 LYS A CA 1
ATOM 783 C C . LYS A 1 98 ? 9.296 -0.056 4.626 1.00 87.81 98 LYS A C 1
ATOM 785 O O . LYS A 1 98 ? 10.065 -0.357 3.721 1.00 87.81 98 LYS A O 1
ATOM 790 N N . ILE A 1 99 ? 7.971 -0.071 4.465 1.00 84.12 99 ILE A N 1
ATOM 791 C CA . ILE A 1 99 ? 7.316 -0.563 3.240 1.00 84.12 99 ILE A CA 1
ATOM 792 C C . ILE A 1 99 ? 7.595 0.362 2.044 1.00 84.12 99 ILE A C 1
ATOM 794 O O . ILE A 1 99 ? 8.006 -0.096 0.979 1.00 84.12 99 ILE A O 1
ATOM 798 N N . TYR A 1 100 ? 7.401 1.669 2.215 1.00 76.00 100 TYR A N 1
ATOM 799 C CA . TYR A 1 100 ? 7.496 2.634 1.118 1.00 76.00 100 TYR A CA 1
ATOM 800 C C . TYR A 1 100 ? 8.923 3.146 0.888 1.00 76.00 100 TYR A C 1
ATOM 802 O O . TYR A 1 100 ? 9.259 3.527 -0.235 1.00 76.00 100 TYR A O 1
ATOM 810 N N . GLY A 1 101 ? 9.790 3.126 1.906 1.00 77.88 101 GLY A N 1
ATOM 811 C CA . GLY A 1 101 ? 11.213 3.433 1.740 1.00 77.88 101 GLY A CA 1
ATOM 8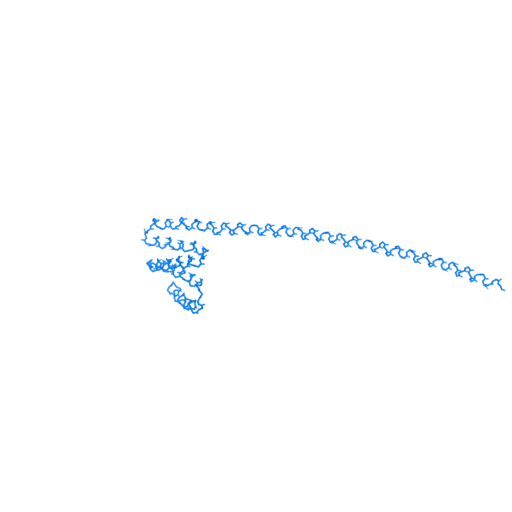12 C C . GLY A 1 101 ? 11.926 2.403 0.859 1.00 77.88 101 GLY A C 1
ATOM 813 O O . GLY A 1 101 ? 12.696 2.775 -0.034 1.00 77.88 101 GLY A O 1
ATOM 814 N N . GLU A 1 102 ? 11.615 1.115 1.040 1.00 71.56 102 GLU A N 1
ATOM 815 C CA . GLU A 1 102 ? 12.132 0.037 0.189 1.00 71.56 102 GLU A CA 1
ATOM 816 C C . GLU A 1 102 ? 11.601 0.128 -1.251 1.00 71.56 102 GLU A C 1
ATOM 818 O O . GLU A 1 102 ? 12.364 -0.039 -2.206 1.00 71.56 102 GLU A O 1
ATOM 823 N N . GLU A 1 103 ? 10.309 0.421 -1.431 1.00 72.44 103 GLU A N 1
ATOM 824 C CA . GLU A 1 103 ? 9.700 0.548 -2.760 1.00 72.44 103 GLU A CA 1
ATOM 825 C C . GLU A 1 103 ? 10.273 1.737 -3.546 1.00 72.44 103 GLU A C 1
ATOM 827 O O . GLU A 1 103 ? 10.639 1.594 -4.715 1.00 72.44 103 GLU A O 1
ATOM 832 N N . SER A 1 104 ? 10.415 2.895 -2.894 1.00 70.12 104 SER A N 1
ATOM 833 C CA . SER A 1 104 ? 11.000 4.091 -3.505 1.00 70.12 104 SER A CA 1
ATOM 834 C C . SER A 1 104 ? 12.445 3.841 -3.950 1.00 70.12 104 SER A C 1
ATOM 836 O O . SER A 1 104 ? 12.796 4.096 -5.104 1.00 70.12 104 SER A O 1
ATOM 838 N N . SER A 1 105 ? 13.259 3.231 -3.080 1.00 75.75 105 SER A N 1
ATOM 839 C CA . SER A 1 105 ? 14.649 2.872 -3.394 1.00 75.75 105 SER A CA 1
ATOM 840 C C . SER A 1 105 ? 14.735 1.903 -4.577 1.00 75.75 105 SER A C 1
ATOM 842 O O . SER A 1 105 ? 15.552 2.081 -5.482 1.00 75.75 105 SER A O 1
ATOM 844 N N . ARG A 1 106 ? 13.844 0.905 -4.627 1.00 80.38 106 ARG A N 1
ATOM 845 C CA . ARG A 1 106 ? 13.760 -0.044 -5.745 1.00 80.38 106 ARG A CA 1
ATOM 846 C C . ARG A 1 106 ? 13.400 0.651 -7.058 1.00 80.38 106 ARG A C 1
ATOM 848 O O . ARG A 1 106 ? 13.964 0.314 -8.096 1.00 80.38 106 ARG A O 1
ATOM 855 N N . LYS A 1 107 ? 12.476 1.613 -7.028 1.00 75.44 107 LYS A N 1
ATOM 856 C CA . LYS A 1 107 ? 12.034 2.341 -8.223 1.00 75.44 107 LYS A CA 1
ATOM 857 C C . LYS A 1 107 ? 13.114 3.272 -8.773 1.00 75.44 107 LYS A C 1
ATOM 859 O O . LYS A 1 107 ? 13.259 3.357 -9.990 1.00 75.44 107 LYS A O 1
ATOM 864 N N . ILE A 1 108 ? 13.898 3.904 -7.898 1.00 82.00 108 ILE A N 1
ATOM 865 C CA . ILE A 1 108 ? 15.080 4.685 -8.289 1.00 82.00 108 ILE A CA 1
ATOM 866 C C . ILE A 1 108 ? 16.099 3.776 -8.985 1.00 82.00 108 ILE A C 1
ATOM 868 O O . ILE A 1 108 ? 16.476 4.056 -10.118 1.00 82.00 108 ILE A O 1
ATOM 872 N N . ALA A 1 109 ? 16.446 2.634 -8.382 1.00 88.69 109 ALA A N 1
ATOM 873 C CA . ALA A 1 109 ? 17.389 1.686 -8.982 1.00 88.69 109 ALA A CA 1
ATOM 874 C C . ALA A 1 109 ? 16.915 1.153 -10.352 1.00 88.69 109 ALA A C 1
ATOM 876 O O . ALA A 1 109 ? 17.707 1.006 -11.282 1.00 88.69 109 ALA A O 1
ATOM 877 N N . GLN A 1 110 ? 15.612 0.889 -10.508 1.00 90.31 110 GLN A N 1
ATOM 878 C CA . GLN A 1 110 ? 15.030 0.488 -11.797 1.00 90.31 110 GLN A CA 1
ATOM 879 C C . GLN A 1 110 ? 15.111 1.601 -12.848 1.00 90.31 110 GLN A C 1
ATOM 881 O O . GLN A 1 110 ? 15.372 1.321 -14.017 1.00 90.31 110 GLN A O 1
ATOM 886 N N . MET A 1 111 ? 14.897 2.855 -12.447 1.00 91.88 111 MET A N 1
ATOM 887 C CA . MET A 1 111 ? 15.007 4.005 -13.342 1.00 91.88 111 MET A CA 1
ATOM 888 C C . MET A 1 111 ? 16.456 4.234 -13.789 1.00 91.88 111 MET A C 1
ATOM 890 O O . MET A 1 111 ? 16.690 4.414 -14.981 1.00 91.88 111 MET A O 1
ATOM 894 N N . GLU A 1 112 ? 17.423 4.149 -12.872 1.00 90.19 112 GLU A N 1
ATOM 895 C CA . GLU A 1 112 ? 18.856 4.237 -13.188 1.00 90.19 112 GLU A CA 1
ATOM 896 C C . GLU A 1 112 ? 19.286 3.143 -14.173 1.00 90.19 112 GLU A C 1
ATOM 898 O O . GLU A 1 112 ? 19.945 3.428 -15.173 1.00 90.19 112 GLU A O 1
ATOM 903 N N . MET A 1 113 ? 18.845 1.901 -13.951 1.00 95.12 113 MET A N 1
ATOM 904 C CA . MET A 1 113 ? 19.106 0.790 -14.870 1.00 95.12 113 MET A CA 1
ATOM 905 C C . MET A 1 113 ? 18.502 1.039 -16.258 1.00 95.12 113 MET A C 1
ATOM 907 O O . MET A 1 113 ? 19.167 0.808 -17.266 1.00 95.12 113 MET A O 1
ATOM 911 N N . ALA A 1 114 ? 17.262 1.530 -16.332 1.00 93.69 114 ALA A N 1
ATOM 912 C CA . ALA A 1 114 ? 16.621 1.855 -17.604 1.00 93.69 114 ALA A CA 1
ATOM 913 C C . ALA A 1 114 ? 17.367 2.972 -18.356 1.00 93.69 114 ALA A C 1
ATOM 915 O O . ALA A 1 114 ? 17.504 2.898 -19.576 1.00 93.69 114 ALA A O 1
ATOM 916 N N . MET A 1 115 ? 17.887 3.975 -17.640 1.00 95.06 115 MET A N 1
ATOM 917 C CA . MET A 1 115 ? 18.701 5.041 -18.231 1.00 95.06 115 MET A CA 1
ATOM 918 C C . MET A 1 115 ? 20.039 4.520 -18.774 1.00 95.06 115 MET A C 1
ATOM 920 O O . MET A 1 115 ? 20.420 4.902 -19.879 1.00 95.06 115 MET A O 1
ATOM 924 N N . ASP A 1 116 ? 20.730 3.629 -18.053 1.00 95.25 116 ASP A N 1
ATOM 925 C CA . ASP A 1 116 ? 21.974 2.997 -18.533 1.00 95.25 116 ASP A CA 1
ATOM 926 C C . ASP A 1 116 ? 21.732 2.143 -19.788 1.00 95.25 116 ASP A C 1
ATOM 928 O O . ASP A 1 116 ? 22.484 2.221 -20.761 1.00 95.25 116 ASP A O 1
ATOM 932 N N . ILE A 1 117 ? 20.633 1.380 -19.809 1.00 95.31 117 ILE A N 1
ATOM 933 C CA . ILE A 1 117 ? 20.223 0.603 -20.986 1.00 95.31 117 ILE A CA 1
ATOM 934 C C . ILE A 1 117 ? 19.969 1.532 -22.176 1.00 95.31 117 ILE A C 1
ATOM 936 O O . ILE A 1 117 ? 20.522 1.300 -23.249 1.00 95.31 117 ILE A O 1
ATOM 940 N N . GLN A 1 118 ? 19.205 2.612 -21.992 1.00 93.69 118 GLN A N 1
ATOM 941 C CA . GLN A 1 118 ? 18.942 3.579 -23.062 1.00 93.69 118 GLN A CA 1
ATOM 942 C C . GLN A 1 118 ? 20.219 4.250 -23.582 1.00 93.69 118 GLN A C 1
ATOM 944 O O . GLN A 1 118 ? 20.359 4.462 -24.788 1.00 93.69 118 GLN A O 1
ATOM 949 N N . ALA A 1 119 ? 21.165 4.580 -22.698 1.00 95.56 119 ALA A N 1
ATOM 950 C CA . ALA A 1 119 ? 22.448 5.150 -23.098 1.00 95.56 119 ALA A CA 1
ATOM 951 C C . ALA A 1 119 ? 23.246 4.173 -23.979 1.00 95.56 119 ALA A C 1
ATOM 953 O O . ALA A 1 119 ? 23.728 4.564 -25.045 1.00 95.56 119 ALA A O 1
ATOM 954 N N . LYS A 1 120 ? 23.308 2.894 -23.588 1.00 95.50 120 LYS A N 1
ATOM 955 C CA . LYS A 1 120 ? 23.970 1.832 -24.361 1.00 95.50 120 LYS A CA 1
ATOM 956 C C . LYS A 1 120 ? 23.271 1.534 -25.682 1.00 95.50 120 LYS A C 1
ATOM 958 O O . LYS A 1 120 ? 23.941 1.351 -26.692 1.00 95.50 120 LYS A O 1
ATOM 963 N N . GLU A 1 121 ? 21.941 1.509 -25.714 1.00 93.50 121 GLU A N 1
ATOM 964 C CA . GLU A 1 121 ? 21.186 1.326 -26.960 1.00 93.50 121 GLU A CA 1
ATOM 965 C C . GLU A 1 121 ? 21.476 2.447 -27.957 1.00 93.50 121 GLU A C 1
ATOM 967 O O . GLU A 1 121 ? 21.686 2.181 -29.141 1.00 93.50 121 GLU A O 1
ATOM 972 N N . LYS A 1 122 ? 21.567 3.689 -27.474 1.00 94.44 122 LYS A N 1
ATOM 973 C CA . LYS A 1 122 ? 21.922 4.842 -28.302 1.00 94.44 122 LYS A CA 1
ATOM 974 C C . LYS A 1 122 ? 23.359 4.761 -28.815 1.00 94.44 122 LYS A C 1
ATOM 976 O O . LYS A 1 122 ? 23.602 5.070 -29.979 1.00 94.44 122 LYS A O 1
ATOM 981 N N . GLU A 1 123 ? 24.303 4.323 -27.985 1.00 94.56 123 GLU A N 1
ATOM 982 C CA . GLU A 1 123 ? 25.685 4.068 -28.409 1.00 94.56 123 GLU A CA 1
ATOM 983 C C . GLU A 1 123 ? 25.741 2.988 -29.501 1.00 94.56 123 GLU A C 1
ATOM 985 O O . GLU A 1 123 ? 26.349 3.192 -30.551 1.00 94.56 123 GLU A O 1
ATOM 990 N N . VAL A 1 124 ? 25.026 1.875 -29.312 1.00 95.62 124 VAL A N 1
ATOM 991 C CA . VAL A 1 124 ? 24.911 0.797 -30.305 1.00 95.62 124 VAL A CA 1
ATOM 992 C C . VAL A 1 124 ? 24.263 1.295 -31.599 1.00 95.62 124 VAL A C 1
ATOM 994 O O . VAL A 1 124 ? 24.684 0.899 -32.686 1.00 95.62 124 VAL A O 1
ATOM 997 N N . GLU A 1 125 ? 23.251 2.160 -31.520 1.00 95.12 125 GLU A N 1
ATOM 998 C CA . GLU A 1 125 ? 22.618 2.762 -32.696 1.00 95.12 125 GLU A CA 1
ATOM 999 C C . GLU A 1 125 ? 23.604 3.638 -33.480 1.00 95.12 125 GLU A C 1
ATOM 1001 O O . GLU A 1 125 ? 23.674 3.536 -34.707 1.00 95.12 125 GLU A O 1
ATOM 1006 N N . VAL A 1 126 ? 24.393 4.463 -32.784 1.00 95.12 126 VAL A N 1
ATOM 1007 C CA . VAL A 1 126 ? 25.442 5.290 -33.401 1.00 95.12 126 VAL A CA 1
ATOM 1008 C C . VAL A 1 126 ? 26.495 4.407 -34.070 1.00 95.12 126 VAL A C 1
ATOM 1010 O O . VAL A 1 126 ? 26.777 4.596 -35.251 1.00 95.12 126 VAL A O 1
ATOM 1013 N N . LEU A 1 127 ? 26.997 3.383 -33.375 1.00 93.31 127 LEU A N 1
ATOM 1014 C CA . LEU A 1 127 ? 27.978 2.444 -33.929 1.00 93.31 127 LEU A CA 1
ATOM 1015 C C . LEU A 1 127 ? 27.445 1.708 -35.169 1.00 93.31 127 LEU A C 1
ATOM 1017 O O . LEU A 1 127 ? 28.173 1.533 -36.145 1.00 93.31 127 LEU A O 1
ATOM 1021 N N . LYS A 1 128 ? 26.165 1.314 -35.170 1.00 92.88 128 LYS A N 1
ATOM 1022 C CA . LYS A 1 128 ? 25.518 0.711 -36.346 1.00 92.88 128 LYS A CA 1
ATOM 1023 C C . LYS A 1 128 ? 25.417 1.690 -37.512 1.00 92.88 128 LYS A C 1
ATOM 1025 O O . LYS A 1 128 ? 25.640 1.283 -38.650 1.00 92.88 128 LYS A O 1
ATOM 1030 N N . LYS A 1 129 ? 25.086 2.960 -37.258 1.00 93.12 129 LYS A N 1
ATOM 1031 C CA . LYS A 1 129 ? 25.058 3.990 -38.309 1.00 93.12 129 LYS A CA 1
ATOM 1032 C C . LYS A 1 129 ? 26.444 4.181 -38.918 1.00 93.12 129 LYS A C 1
ATOM 1034 O O . LYS A 1 129 ? 26.560 4.135 -40.141 1.00 93.12 129 LYS A O 1
ATOM 1039 N N . ASP A 1 130 ? 27.483 4.286 -38.097 1.00 92.38 130 ASP A N 1
ATOM 1040 C CA . ASP A 1 130 ? 28.862 4.409 -38.577 1.00 92.38 130 ASP A CA 1
ATOM 1041 C C . ASP A 1 130 ? 29.295 3.200 -39.419 1.00 92.38 130 ASP A C 1
ATOM 1043 O O . ASP A 1 130 ? 29.921 3.368 -40.467 1.00 92.38 130 ASP A O 1
ATOM 1047 N N . ASP A 1 131 ? 28.923 1.982 -39.017 1.00 91.62 131 ASP A N 1
ATOM 1048 C CA . ASP A 1 131 ? 29.192 0.769 -39.797 1.00 91.62 131 ASP A CA 1
ATOM 1049 C C . ASP A 1 131 ? 28.444 0.767 -41.143 1.00 91.62 131 ASP A C 1
ATOM 1051 O O . ASP A 1 131 ? 29.023 0.483 -42.197 1.00 91.62 131 ASP A O 1
ATOM 1055 N N . THR A 1 132 ? 27.171 1.179 -41.155 1.00 90.69 132 THR A N 1
ATOM 1056 C CA . THR A 1 132 ? 26.418 1.322 -42.412 1.00 90.69 132 THR A CA 1
ATOM 1057 C C . THR A 1 132 ? 27.021 2.379 -43.336 1.00 90.69 132 THR A C 1
ATOM 1059 O O . THR A 1 132 ? 27.101 2.150 -44.540 1.00 90.69 132 THR A O 1
ATOM 1062 N N . ILE A 1 133 ? 27.509 3.500 -42.800 1.00 92.69 133 ILE A N 1
ATOM 1063 C CA . ILE A 1 133 ? 28.176 4.539 -43.594 1.00 92.69 133 ILE A CA 1
ATOM 1064 C C . ILE A 1 133 ? 29.475 3.984 -44.189 1.00 92.69 133 ILE A C 1
ATOM 1066 O O . ILE A 1 133 ? 29.656 4.043 -45.404 1.00 92.69 133 ILE A O 1
ATOM 1070 N N . LYS A 1 134 ? 30.330 3.349 -43.377 1.00 89.44 134 LYS A N 1
ATOM 1071 C CA . LYS A 1 134 ? 31.585 2.737 -43.852 1.00 89.44 134 LYS A CA 1
ATOM 1072 C C . LYS A 1 134 ? 31.348 1.689 -44.936 1.00 89.44 134 LYS A C 1
ATOM 1074 O O . LYS A 1 134 ? 32.050 1.661 -45.945 1.00 89.44 134 LYS A O 1
ATOM 1079 N N . THR A 1 135 ? 30.353 0.822 -44.762 1.00 91.44 135 THR A N 1
ATOM 1080 C CA . THR A 1 135 ? 30.026 -0.204 -45.766 1.00 91.44 135 THR A CA 1
ATOM 1081 C C . THR A 1 135 ? 29.458 0.400 -47.053 1.00 91.44 135 THR A C 1
ATOM 1083 O O . THR A 1 135 ? 29.747 -0.109 -48.140 1.00 91.44 135 THR A O 1
ATOM 1086 N N . MET A 1 136 ? 28.704 1.502 -46.972 1.00 86.62 136 MET A N 1
ATOM 1087 C CA . MET A 1 136 ? 28.259 2.260 -48.146 1.00 86.62 136 MET A CA 1
ATOM 1088 C C . MET A 1 136 ? 29.426 2.934 -48.875 1.00 86.62 136 MET A C 1
ATOM 1090 O O . MET A 1 136 ? 29.495 2.836 -50.101 1.00 86.62 136 MET A O 1
ATOM 1094 N N . GLU A 1 137 ? 30.362 3.554 -48.155 1.00 91.62 137 GLU A N 1
ATOM 1095 C CA . GLU A 1 137 ? 31.569 4.158 -48.736 1.00 91.62 137 GLU A CA 1
ATOM 1096 C C . GLU A 1 137 ? 32.431 3.112 -49.449 1.00 91.62 137 GLU A C 1
ATOM 1098 O O . GLU A 1 137 ? 32.812 3.299 -50.606 1.00 91.62 137 GLU A O 1
ATOM 1103 N N . LEU A 1 138 ? 32.662 1.962 -48.807 1.00 91.75 138 LEU A N 1
ATOM 1104 C CA . LEU A 1 138 ? 33.382 0.841 -49.414 1.00 91.75 138 LEU A CA 1
ATOM 1105 C C . LEU A 1 138 ? 32.687 0.342 -50.684 1.00 91.75 138 LEU A C 1
ATOM 1107 O O . LEU A 1 138 ? 33.348 0.123 -51.700 1.00 91.75 138 LEU A O 1
ATOM 1111 N N . ARG A 1 139 ? 31.355 0.206 -50.668 1.00 92.44 139 ARG A N 1
ATOM 1112 C CA . ARG A 1 139 ? 30.581 -0.198 -51.851 1.00 92.44 139 ARG A CA 1
ATOM 1113 C C . ARG A 1 139 ? 30.667 0.843 -52.963 1.00 92.44 139 ARG A C 1
ATOM 1115 O O . ARG A 1 139 ? 30.786 0.474 -54.130 1.00 92.44 139 ARG A O 1
ATOM 1122 N N . HIS A 1 140 ? 30.621 2.130 -52.623 1.00 91.94 140 HIS A N 1
ATOM 1123 C CA . HIS A 1 140 ? 30.762 3.209 -53.595 1.00 91.94 140 HIS A CA 1
ATOM 1124 C C . HIS A 1 140 ? 32.134 3.171 -54.276 1.00 91.94 140 HIS A C 1
ATOM 1126 O O . HIS A 1 140 ? 32.202 3.157 -55.506 1.00 91.94 140 HIS A O 1
ATOM 1132 N N . ILE A 1 141 ? 33.210 3.035 -53.496 1.00 92.31 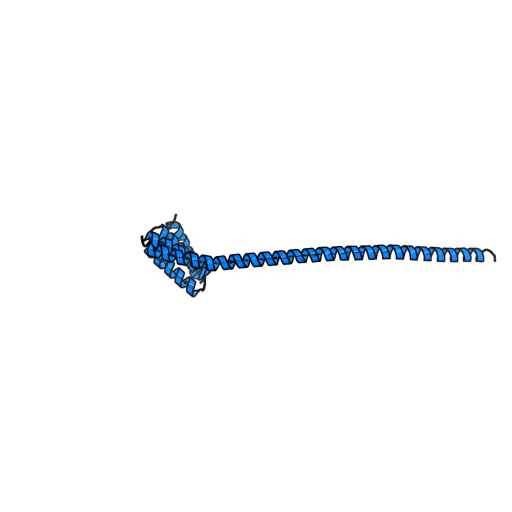141 ILE A N 1
ATOM 1133 C CA . ILE A 1 141 ? 34.575 2.881 -54.014 1.00 92.31 141 ILE A CA 1
ATOM 1134 C C . ILE A 1 141 ? 34.682 1.633 -54.902 1.00 92.31 141 ILE A C 1
ATOM 1136 O O . ILE A 1 141 ? 35.208 1.718 -56.010 1.00 92.31 141 ILE A O 1
ATOM 1140 N N . GLN A 1 142 ? 34.137 0.488 -54.475 1.00 93.00 142 GLN A N 1
ATOM 1141 C CA . GLN A 1 142 ? 34.138 -0.745 -55.274 1.00 93.00 142 GLN A CA 1
ATOM 1142 C C . GLN A 1 142 ? 33.406 -0.583 -56.614 1.00 93.00 142 GLN A C 1
ATOM 1144 O O . GLN A 1 142 ? 33.907 -1.053 -57.637 1.00 93.00 142 GLN A O 1
ATOM 1149 N N . MET A 1 143 ? 32.256 0.102 -56.642 1.00 91.94 143 MET A N 1
ATOM 1150 C CA . MET A 1 143 ? 31.537 0.396 -57.887 1.00 91.94 143 MET A CA 1
ATOM 1151 C C . MET A 1 143 ? 32.383 1.258 -58.830 1.00 91.94 143 MET A C 1
ATOM 1153 O O . MET A 1 143 ? 32.516 0.916 -60.004 1.00 91.94 143 MET A O 1
ATOM 1157 N N . VAL A 1 144 ? 33.000 2.331 -58.319 1.00 94.06 144 VAL A N 1
ATOM 1158 C CA . VAL A 1 144 ? 33.870 3.214 -59.116 1.00 94.06 144 VAL A CA 1
ATOM 1159 C C . VAL A 1 144 ? 35.062 2.441 -59.682 1.00 94.06 144 VAL A C 1
ATOM 1161 O O . VAL A 1 144 ? 35.300 2.490 -60.888 1.00 94.06 144 VAL A O 1
ATOM 1164 N N . VAL A 1 145 ? 35.771 1.670 -58.850 1.00 95.19 145 VAL A N 1
ATOM 1165 C CA . VAL A 1 145 ? 36.904 0.835 -59.287 1.00 95.19 145 VAL A CA 1
ATOM 1166 C C . VAL A 1 145 ? 36.467 -0.159 -60.366 1.00 95.19 145 VAL A C 1
ATOM 1168 O O . VAL A 1 145 ? 37.138 -0.287 -61.388 1.00 95.19 145 VAL A O 1
ATOM 1171 N N . THR A 1 146 ? 35.318 -0.815 -60.191 1.00 92.44 146 THR A N 1
ATOM 1172 C CA . THR A 1 146 ? 34.786 -1.780 -61.167 1.00 92.44 146 THR A CA 1
ATOM 1173 C C . THR A 1 146 ? 34.486 -1.120 -62.515 1.00 92.44 146 THR A C 1
ATOM 1175 O O . THR A 1 146 ? 34.877 -1.646 -63.557 1.00 92.44 146 THR A O 1
ATOM 1178 N N . ILE A 1 147 ? 33.847 0.056 -62.516 1.00 96.00 147 ILE A N 1
ATOM 1179 C CA . ILE A 1 147 ? 33.544 0.815 -63.740 1.00 96.00 147 ILE A CA 1
ATOM 1180 C C . ILE A 1 147 ? 34.833 1.227 -64.462 1.00 96.00 147 ILE A C 1
ATOM 1182 O O . ILE A 1 147 ? 34.930 1.080 -65.683 1.00 96.00 147 ILE A O 1
ATOM 1186 N N . VAL A 1 148 ? 35.841 1.705 -63.726 1.00 96.50 148 VAL A N 1
ATOM 1187 C CA . VAL A 1 148 ? 37.138 2.098 -64.297 1.00 96.50 148 VAL A CA 1
ATOM 1188 C C . VAL A 1 148 ? 37.838 0.899 -64.941 1.00 96.50 148 VAL A C 1
ATOM 1190 O O . VAL A 1 148 ? 38.281 0.996 -66.085 1.00 96.50 148 VAL A O 1
ATOM 1193 N N . VAL A 1 149 ? 37.883 -0.250 -64.259 1.00 96.88 149 VAL A N 1
ATOM 1194 C CA . VAL A 1 149 ? 38.485 -1.480 -64.799 1.00 96.88 149 VAL A CA 1
ATOM 1195 C C . VAL A 1 149 ? 37.765 -1.936 -66.073 1.00 96.88 149 VAL A C 1
ATOM 1197 O O . VAL A 1 149 ? 38.425 -2.194 -67.080 1.00 96.88 149 VAL A O 1
ATOM 1200 N N . LEU A 1 150 ? 36.426 -1.971 -66.077 1.00 96.50 150 LEU A N 1
ATOM 1201 C CA . LEU A 1 150 ? 35.640 -2.329 -67.267 1.00 96.50 150 LEU A CA 1
ATOM 1202 C C . LEU A 1 150 ? 35.893 -1.374 -68.442 1.00 96.50 150 LEU A C 1
ATOM 1204 O O . LEU A 1 150 ? 36.008 -1.818 -69.584 1.00 96.50 150 LEU A O 1
ATOM 1208 N N . SER A 1 151 ? 36.033 -0.077 -68.161 1.00 94.50 151 SER A N 1
ATOM 1209 C CA . SER A 1 151 ? 36.323 0.945 -69.173 1.00 94.50 151 SER A CA 1
ATOM 1210 C C . SER A 1 151 ? 37.693 0.729 -69.822 1.00 94.50 151 SER A C 1
ATOM 1212 O O . SER A 1 151 ? 37.819 0.785 -71.045 1.00 94.50 151 SER A O 1
ATOM 1214 N N . ILE A 1 152 ? 38.718 0.414 -69.022 1.00 96.69 152 ILE A N 1
ATOM 1215 C CA . ILE A 1 152 ? 40.066 0.104 -69.520 1.00 96.69 152 ILE A CA 1
ATOM 1216 C C . ILE A 1 152 ? 40.045 -1.169 -70.378 1.00 96.69 152 ILE A C 1
ATOM 1218 O O . ILE A 1 152 ? 40.600 -1.176 -71.478 1.00 96.69 152 ILE A O 1
ATOM 1222 N N . VAL A 1 153 ? 39.368 -2.228 -69.922 1.00 96.69 153 VAL A N 1
ATOM 1223 C CA . VAL A 1 153 ? 39.238 -3.488 -70.677 1.00 96.69 153 VAL A CA 1
ATOM 1224 C C . VAL A 1 153 ? 38.548 -3.257 -72.024 1.00 96.69 153 VAL A C 1
ATOM 1226 O O . VAL A 1 153 ? 39.026 -3.751 -73.047 1.00 96.69 153 VAL A O 1
ATOM 1229 N N . ALA A 1 154 ? 37.472 -2.467 -72.051 1.00 95.06 154 ALA A N 1
ATOM 1230 C CA . ALA A 1 154 ? 36.769 -2.120 -73.282 1.00 95.06 154 ALA A CA 1
ATOM 1231 C C . ALA A 1 154 ? 37.667 -1.352 -74.267 1.00 95.06 154 ALA A C 1
ATOM 1233 O O . ALA A 1 154 ? 37.684 -1.682 -75.453 1.00 95.06 154 ALA A O 1
ATOM 1234 N N . LEU A 1 155 ? 38.463 -0.386 -73.788 1.00 95.81 155 LEU A N 1
ATOM 1235 C CA . LEU A 1 155 ? 39.412 0.356 -74.626 1.00 95.81 155 LEU A CA 1
ATOM 1236 C C . LEU A 1 155 ? 40.492 -0.555 -75.227 1.00 95.81 155 LEU A C 1
ATOM 1238 O O . LEU A 1 155 ? 40.791 -0.446 -76.418 1.00 95.81 155 LEU A O 1
ATOM 1242 N N . VAL A 1 156 ? 41.047 -1.483 -74.441 1.00 95.88 156 VAL A N 1
ATOM 1243 C CA . VAL A 1 156 ? 42.049 -2.451 -74.923 1.00 95.88 156 VAL A CA 1
ATOM 1244 C C . VAL A 1 156 ? 41.446 -3.402 -75.960 1.00 95.88 156 VAL A C 1
ATOM 1246 O O . VAL A 1 156 ? 42.043 -3.626 -77.016 1.00 95.88 156 VAL A O 1
ATOM 1249 N N . ALA A 1 157 ? 40.249 -3.937 -75.701 1.00 94.06 157 ALA A N 1
ATOM 1250 C CA . ALA A 1 157 ? 39.543 -4.803 -76.643 1.00 94.06 157 ALA A CA 1
ATOM 1251 C C . ALA A 1 157 ? 39.234 -4.069 -77.958 1.00 94.06 157 ALA A C 1
ATOM 1253 O O . ALA A 1 157 ? 39.500 -4.595 -79.041 1.00 94.06 157 ALA A O 1
ATOM 1254 N N . PHE A 1 158 ? 38.744 -2.830 -77.869 1.00 94.25 158 PHE A N 1
ATOM 1255 C CA . PHE A 1 158 ? 38.445 -2.000 -79.031 1.00 94.25 158 PHE A CA 1
ATOM 1256 C C . PHE A 1 158 ? 39.704 -1.683 -79.848 1.00 94.25 158 PHE A C 1
ATOM 1258 O O . PHE A 1 158 ? 39.699 -1.823 -81.073 1.00 94.25 158 PHE A O 1
ATOM 1265 N N . GLY A 1 159 ? 40.811 -1.338 -79.181 1.00 93.38 159 GLY A N 1
ATOM 1266 C CA . GLY A 1 159 ? 42.108 -1.124 -79.824 1.00 93.38 159 GLY A CA 1
ATOM 1267 C C . GLY A 1 159 ? 42.606 -2.362 -80.575 1.00 93.38 159 GLY A C 1
ATOM 1268 O O . GLY A 1 159 ? 43.019 -2.261 -81.732 1.00 93.38 159 GLY A O 1
ATOM 1269 N N . ASN A 1 160 ? 42.496 -3.546 -79.967 1.00 93.31 160 ASN A N 1
ATOM 1270 C CA . ASN A 1 160 ? 42.876 -4.808 -80.607 1.00 93.31 160 ASN A CA 1
ATOM 1271 C C . ASN A 1 160 ? 42.016 -5.133 -81.839 1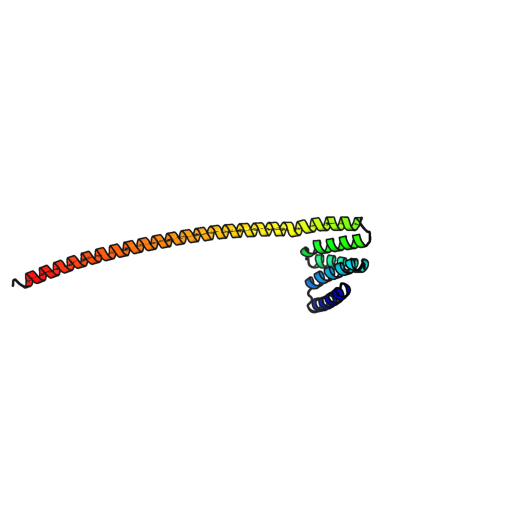.00 93.31 160 ASN A C 1
ATOM 1273 O O . ASN A 1 160 ? 42.560 -5.480 -82.891 1.00 93.31 160 ASN A O 1
ATOM 1277 N N . ILE A 1 161 ? 40.691 -4.979 -81.743 1.00 92.56 161 ILE A N 1
ATOM 1278 C CA . ILE A 1 161 ? 39.767 -5.205 -82.868 1.00 92.56 161 ILE A CA 1
ATOM 1279 C C . ILE A 1 161 ? 40.069 -4.237 -84.019 1.00 92.56 161 ILE A C 1
ATOM 1281 O O . ILE A 1 161 ? 40.140 -4.647 -85.181 1.00 92.56 161 ILE A O 1
ATOM 1285 N N . TYR A 1 162 ? 40.306 -2.961 -83.711 1.00 92.19 162 TYR A N 1
ATOM 1286 C CA . TYR A 1 162 ? 40.644 -1.947 -84.709 1.00 92.19 162 TYR A CA 1
ATOM 1287 C C . TYR A 1 162 ? 41.948 -2.277 -85.455 1.00 92.19 162 TYR A C 1
ATOM 1289 O O . TYR A 1 162 ? 42.001 -2.212 -86.688 1.00 92.19 162 TYR A O 1
ATOM 1297 N N . LEU A 1 163 ? 42.990 -2.701 -84.730 1.00 89.38 163 LEU A N 1
ATOM 1298 C CA . LEU A 1 163 ? 44.260 -3.127 -85.326 1.00 89.38 163 LEU A CA 1
ATOM 1299 C C . LEU A 1 163 ? 44.108 -4.385 -86.198 1.00 89.38 163 LEU A C 1
ATOM 1301 O O . LEU A 1 163 ? 44.727 -4.465 -87.263 1.00 89.38 163 LEU A O 1
ATOM 1305 N N . HIS A 1 164 ? 43.275 -5.346 -85.789 1.00 87.94 164 HIS A N 1
ATOM 1306 C CA . HIS A 1 164 ? 42.999 -6.557 -86.565 1.00 87.94 164 HIS A CA 1
ATOM 1307 C C . HIS A 1 164 ? 42.275 -6.246 -87.884 1.00 87.94 164 HIS A C 1
ATOM 1309 O O . HIS A 1 164 ? 42.732 -6.657 -88.954 1.00 87.94 164 HIS A O 1
ATOM 1315 N N . ASN A 1 165 ? 41.211 -5.438 -87.834 1.00 83.12 165 ASN A N 1
ATOM 1316 C CA . ASN A 1 165 ? 40.454 -5.034 -89.023 1.00 83.12 165 ASN A CA 1
ATOM 1317 C C . ASN A 1 165 ? 41.314 -4.250 -90.024 1.00 83.12 165 ASN A C 1
ATOM 1319 O O . ASN A 1 165 ? 41.161 -4.413 -91.236 1.00 83.12 165 ASN A O 1
ATOM 1323 N N . LYS A 1 166 ? 42.260 -3.434 -89.537 1.00 78.38 166 LYS A N 1
ATOM 1324 C CA . LYS A 1 166 ? 43.218 -2.737 -90.403 1.00 78.38 166 LYS A CA 1
ATOM 1325 C C . LYS A 1 166 ? 44.181 -3.707 -91.095 1.00 78.38 166 LYS A C 1
ATOM 1327 O O . LYS A 1 166 ? 44.443 -3.536 -92.279 1.00 78.38 166 LYS A O 1
ATOM 1332 N N . LYS A 1 167 ? 44.683 -4.735 -90.399 1.00 72.19 167 LYS A N 1
ATOM 1333 C CA . LYS A 1 167 ? 45.566 -5.755 -91.001 1.00 72.19 167 LYS A CA 1
ATOM 1334 C C . LYS A 1 167 ? 44.840 -6.657 -92.007 1.00 72.19 167 LYS A C 1
ATOM 1336 O O . LYS A 1 167 ? 45.445 -7.028 -93.006 1.00 72.19 167 LYS A O 1
ATOM 1341 N N . SER A 1 168 ? 43.562 -6.977 -91.789 1.00 62.00 168 SER A N 1
ATOM 1342 C CA . SER A 1 168 ? 42.782 -7.824 -92.708 1.00 62.00 168 SER A CA 1
ATOM 1343 C C . SER A 1 168 ? 42.412 -7.143 -94.033 1.00 62.00 168 SER A C 1
ATOM 1345 O O . SER A 1 168 ? 42.112 -7.847 -94.989 1.00 62.00 168 SER A O 1
ATOM 1347 N N . LYS A 1 169 ? 42.423 -5.804 -94.113 1.00 57.16 169 LYS A N 1
ATOM 1348 C CA . LYS A 1 169 ? 42.148 -5.047 -95.353 1.00 57.16 169 LYS A CA 1
ATOM 1349 C C . LYS A 1 169 ? 43.379 -4.820 -96.246 1.00 57.16 169 LYS A C 1
ATOM 1351 O O . LYS A 1 169 ? 43.246 -4.196 -97.291 1.00 57.16 169 LYS A O 1
ATOM 1356 N N . VAL A 1 170 ? 44.568 -5.262 -95.827 1.00 54.91 170 VAL A N 1
ATOM 1357 C CA . VAL A 1 170 ? 45.852 -5.035 -96.534 1.00 54.91 170 VAL A CA 1
ATOM 1358 C C . VAL A 1 170 ? 46.414 -6.340 -97.138 1.00 54.91 170 VAL A C 1
ATOM 1360 O O . VAL A 1 170 ? 47.573 -6.406 -97.528 1.00 54.91 170 VAL A O 1
ATOM 1363 N N . LYS A 1 171 ? 45.597 -7.390 -97.237 1.00 42.84 171 LYS A N 1
ATOM 1364 C CA . LYS A 1 171 ? 45.874 -8.589 -98.041 1.00 42.84 171 LYS A CA 1
ATOM 1365 C C . LYS A 1 171 ? 44.887 -8.649 -99.193 1.00 42.84 171 LYS A C 1
ATOM 1367 O O . LYS A 1 171 ? 45.312 -9.123 -100.264 1.00 42.84 171 LYS A O 1
#